Protein AF-A0A239EWS2-F1 (afdb_monomer_lite)

Radius of gyration: 24.04 Å; chains: 1; bounding box: 28×62×45 Å

Secondary structure (DSSP, 8-state):
--HHHHHHHHHHHHHHHHHHHHHHHHHH-S-HHHHHHHHHHHHHHHHHHHHHHHHHHS-TT------------SPPPGGGGTTTT----S-TT----

Foldseek 3Di:
DDPVVVLVVVLVVLVVVLVVLVVVCVVPPDDPVSVVSNVVSVVVNVVSVVVVVVVVPDDPPDDPPPPPDDDDPDDDDCVVCVCVVVPCPDDPPDDDD

Structure (mmCIF, N/CA/C/O backbone):
data_AF-A0A239EWS2-F1
#
_entry.id   AF-A0A239EWS2-F1
#
loop_
_atom_site.group_PDB
_atom_site.id
_atom_site.type_symbol
_atom_site.label_atom_id
_atom_site.label_alt_id
_atom_site.label_comp_id
_atom_site.label_asym_id
_atom_site.label_entity_id
_atom_site.label_seq_id
_atom_site.pdbx_PDB_ins_code
_atom_site.Cartn_x
_atom_site.Cartn_y
_atom_site.Cartn_z
_atom_site.occupancy
_atom_site.B_iso_or_equiv
_atom_site.auth_seq_id
_atom_site.auth_comp_id
_atom_site.auth_asym_id
_atom_site.auth_atom_id
_atom_site.pdbx_PDB_model_num
ATOM 1 N N . MET A 1 1 ? -6.422 19.114 13.402 1.00 73.00 1 MET A N 1
ATOM 2 C CA . MET A 1 1 ? -7.008 18.404 12.248 1.00 73.00 1 MET A CA 1
ATOM 3 C C . MET A 1 1 ? -7.770 17.216 12.787 1.00 73.00 1 MET A C 1
ATOM 5 O O . MET A 1 1 ? -7.355 16.686 13.811 1.00 73.00 1 MET A O 1
ATOM 9 N N . SER A 1 2 ? -8.896 16.861 12.174 1.00 90.38 2 SER A N 1
ATOM 10 C CA . SER A 1 2 ? -9.615 15.640 12.538 1.00 90.38 2 SER A CA 1
ATOM 11 C C . SER A 1 2 ? -8.955 14.414 11.904 1.00 90.38 2 SER A C 1
ATOM 13 O O . SER A 1 2 ? -8.326 14.531 10.855 1.00 90.38 2 SER A O 1
ATOM 15 N N . LEU A 1 3 ? -9.169 13.224 12.471 1.00 89.19 3 LEU A N 1
ATOM 16 C CA . LEU A 1 3 ? -8.745 11.953 11.867 1.00 89.19 3 LEU A CA 1
ATOM 17 C C . LEU A 1 3 ? -9.279 11.799 10.431 1.00 89.19 3 LEU A C 1
ATOM 19 O O . LEU A 1 3 ? -8.573 11.325 9.547 1.00 89.19 3 LEU A O 1
ATOM 23 N N . GLN A 1 4 ? -10.510 12.254 10.168 1.00 90.38 4 GLN A N 1
ATOM 24 C CA . GLN A 1 4 ? -11.066 12.261 8.813 1.00 90.38 4 GLN A CA 1
ATOM 25 C C . GLN A 1 4 ? -10.300 13.199 7.864 1.00 90.38 4 GLN A C 1
ATOM 27 O O . GLN A 1 4 ? -10.133 12.858 6.693 1.00 90.38 4 GLN A O 1
ATOM 32 N N . ASP A 1 5 ? -9.804 14.342 8.353 1.00 94.00 5 ASP A N 1
ATOM 33 C CA . ASP A 1 5 ? -8.998 15.269 7.546 1.00 94.00 5 ASP A CA 1
ATOM 34 C C . ASP A 1 5 ? -7.639 14.649 7.208 1.00 94.00 5 ASP A C 1
ATOM 36 O O . ASP A 1 5 ? -7.153 14.780 6.083 1.00 94.00 5 ASP A O 1
ATOM 40 N N . GLU A 1 6 ? -7.036 13.945 8.168 1.00 95.19 6 GLU A N 1
ATOM 41 C CA . GLU A 1 6 ? -5.778 13.222 7.972 1.00 95.19 6 GLU A CA 1
ATOM 42 C C . GLU A 1 6 ? -5.947 12.096 6.947 1.00 95.19 6 GLU A C 1
ATOM 44 O O . GLU A 1 6 ? -5.190 12.041 5.978 1.00 95.19 6 GLU A O 1
ATOM 49 N N . LEU A 1 7 ? -6.990 11.270 7.072 1.00 95.19 7 LEU A N 1
ATOM 50 C CA . LEU A 1 7 ? -7.305 10.208 6.106 1.00 95.19 7 LEU A CA 1
ATOM 51 C C . LEU A 1 7 ? -7.570 10.769 4.699 1.00 95.19 7 LEU A C 1
ATOM 53 O O . LEU A 1 7 ? -7.077 10.225 3.710 1.00 95.19 7 LEU A O 1
ATOM 57 N N . ALA A 1 8 ? -8.294 11.888 4.591 1.00 95.00 8 ALA A N 1
ATOM 58 C CA . ALA A 1 8 ? -8.524 12.559 3.313 1.00 95.00 8 ALA A CA 1
ATOM 59 C C . ALA A 1 8 ? -7.232 13.145 2.715 1.00 95.00 8 ALA A C 1
ATOM 61 O O . ALA A 1 8 ? -7.038 13.110 1.498 1.00 95.00 8 ALA A O 1
ATOM 62 N N . SER A 1 9 ? -6.337 13.670 3.554 1.00 97.69 9 SER A N 1
ATOM 63 C CA . SER A 1 9 ? -5.019 14.166 3.142 1.00 97.69 9 SER A CA 1
ATOM 64 C C . SER A 1 9 ? -4.135 13.038 2.604 1.00 97.69 9 SER A C 1
ATOM 66 O O . SER A 1 9 ? -3.528 13.191 1.542 1.00 97.69 9 SER A O 1
ATOM 68 N N . VAL A 1 10 ? -4.102 11.883 3.281 1.00 97.75 10 VAL A N 1
ATOM 69 C CA . VAL A 1 10 ? -3.357 10.700 2.818 1.00 97.75 10 VAL A CA 1
ATOM 70 C C . VAL A 1 10 ? -3.926 10.178 1.497 1.00 97.75 10 VAL A C 1
ATOM 72 O O . VAL A 1 10 ? -3.149 9.939 0.575 1.00 97.75 10 VAL A O 1
ATOM 75 N N . GLN A 1 11 ? -5.255 10.094 1.353 1.00 97.19 11 GLN A N 1
ATOM 76 C CA . GLN A 1 11 ? -5.889 9.668 0.097 1.00 97.19 11 GLN A CA 1
ATOM 77 C C . GLN A 1 11 ? -5.442 10.537 -1.083 1.00 97.19 11 GLN A C 1
ATOM 79 O O . GLN A 1 11 ? -4.990 10.017 -2.097 1.00 97.19 11 GLN A O 1
ATOM 84 N N . ARG A 1 12 ? -5.487 11.868 -0.934 1.00 98.12 12 ARG A N 1
ATOM 85 C CA . ARG A 1 12 ? -5.062 12.794 -1.999 1.00 98.12 12 ARG A CA 1
ATOM 86 C C . ARG A 1 12 ? -3.600 12.586 -2.395 1.00 98.12 12 ARG A C 1
ATOM 88 O O . ARG A 1 12 ? -3.280 12.628 -3.580 1.00 98.12 12 ARG A O 1
ATOM 95 N N . ARG A 1 13 ? -2.721 12.338 -1.419 1.00 98.38 13 ARG A N 1
ATOM 96 C CA . ARG A 1 13 ? -1.297 12.056 -1.665 1.00 98.38 13 ARG A CA 1
ATOM 97 C C . ARG A 1 13 ? -1.095 10.730 -2.398 1.00 98.38 13 ARG A C 1
ATOM 99 O O . ARG A 1 13 ? -0.240 10.664 -3.276 1.00 98.38 13 ARG A O 1
ATOM 106 N N . LEU A 1 14 ? -1.881 9.698 -2.087 1.00 98.25 14 LEU A N 1
ATOM 107 C CA . LEU A 1 14 ? -1.854 8.435 -2.832 1.00 98.25 14 LEU A CA 1
ATOM 108 C C . LEU A 1 14 ? -2.375 8.607 -4.263 1.00 98.25 14 LEU A C 1
ATOM 110 O O . LEU A 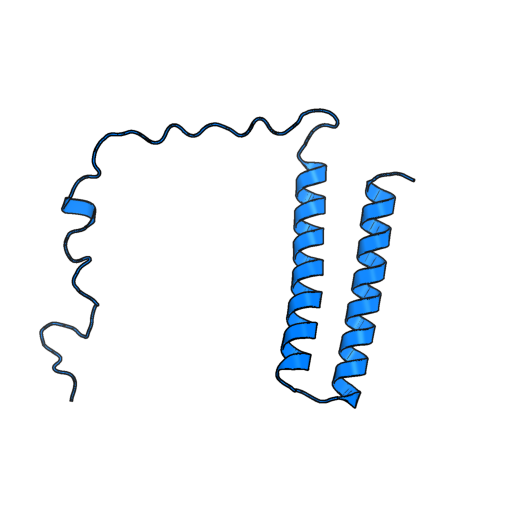1 14 ? -1.765 8.089 -5.195 1.00 98.25 14 LEU A O 1
ATOM 114 N N . ASP A 1 15 ? -3.420 9.410 -4.472 1.00 98.38 15 ASP A N 1
ATOM 115 C CA . ASP A 1 15 ? -3.928 9.716 -5.816 1.00 98.38 15 ASP A CA 1
ATOM 116 C C . ASP A 1 15 ? -2.891 10.492 -6.655 1.00 98.38 15 ASP A C 1
ATOM 118 O O . ASP A 1 15 ? -2.778 10.332 -7.874 1.00 98.38 15 ASP A O 1
ATOM 122 N N . GLU A 1 16 ? -2.125 11.383 -6.022 1.00 98.44 16 GLU A N 1
ATOM 123 C CA . GLU A 1 16 ? -0.978 12.059 -6.638 1.00 98.44 16 GLU A CA 1
ATOM 124 C C . GLU A 1 16 ? 0.159 11.081 -6.954 1.00 98.44 16 GLU A C 1
ATOM 126 O O . GLU A 1 16 ? 0.687 11.112 -8.070 1.00 98.44 16 GLU A O 1
ATOM 131 N N . LEU A 1 17 ? 0.488 10.176 -6.028 1.00 98.44 17 LEU A N 1
ATOM 132 C CA . LEU A 1 17 ? 1.487 9.129 -6.235 1.00 98.44 17 LEU A CA 1
ATOM 133 C C . LEU A 1 17 ? 1.102 8.212 -7.401 1.00 98.44 17 LEU A C 1
ATOM 135 O O . LEU A 1 17 ? 1.924 7.992 -8.284 1.00 98.44 17 LEU A O 1
ATOM 139 N N . GLY A 1 18 ? -0.147 7.748 -7.480 1.00 98.19 18 GLY A N 1
ATOM 140 C CA . GLY A 1 18 ? -0.629 6.913 -8.585 1.00 98.19 18 GLY A CA 1
ATOM 141 C C . GLY A 1 18 ? -0.499 7.599 -9.948 1.00 98.19 18 GLY A C 1
ATOM 142 O O . GLY A 1 18 ? -0.063 6.986 -10.929 1.00 98.19 18 GLY A O 1
ATOM 143 N N . ARG A 1 19 ? -0.782 8.907 -10.011 1.00 98.31 19 ARG A N 1
ATOM 144 C CA . ARG A 1 19 ? -0.554 9.720 -11.218 1.00 98.31 19 ARG A CA 1
ATOM 145 C C . ARG A 1 19 ? 0.933 9.849 -11.552 1.00 98.31 19 ARG A C 1
ATOM 147 O O . ARG A 1 19 ? 1.291 9.784 -12.728 1.00 98.31 19 ARG A O 1
ATOM 154 N N . ALA A 1 20 ? 1.798 10.026 -10.555 1.00 98.19 20 ALA A N 1
ATOM 155 C CA . ALA A 1 20 ? 3.246 10.090 -10.752 1.00 98.19 20 ALA A CA 1
ATOM 156 C C . ALA A 1 20 ? 3.823 8.747 -11.232 1.00 98.19 20 ALA A C 1
ATOM 158 O O . ALA A 1 20 ? 4.601 8.730 -12.181 1.00 98.19 20 ALA A O 1
ATOM 159 N N . VAL A 1 21 ? 3.379 7.631 -10.651 1.00 98.06 21 VAL A N 1
ATOM 160 C CA . VAL A 1 21 ? 3.743 6.260 -11.044 1.00 98.06 21 VAL A CA 1
ATOM 161 C C . VAL A 1 21 ? 3.315 5.968 -12.481 1.00 98.06 21 VAL A C 1
ATOM 163 O O . VAL A 1 21 ? 4.113 5.459 -13.261 1.00 98.06 21 VAL A O 1
ATOM 166 N N . SER A 1 22 ? 2.107 6.378 -12.875 1.00 96.69 22 SER A N 1
ATOM 167 C CA . SER A 1 22 ? 1.628 6.219 -14.258 1.00 96.69 22 SER A CA 1
ATOM 168 C C . SER A 1 22 ? 2.478 7.009 -15.260 1.00 96.69 22 SER A C 1
ATOM 170 O O . SER A 1 22 ? 2.771 6.531 -16.353 1.00 96.69 22 SER A O 1
ATOM 172 N N . LYS A 1 23 ? 2.912 8.223 -14.893 1.00 97.38 23 LYS A N 1
ATOM 173 C CA . LYS A 1 23 ? 3.852 9.003 -15.712 1.00 97.38 23 LYS A CA 1
ATOM 174 C C . LYS A 1 23 ? 5.226 8.345 -15.755 1.00 97.38 23 LYS A C 1
ATOM 176 O O . LYS A 1 23 ? 5.842 8.324 -16.812 1.00 97.38 23 LYS A O 1
ATOM 181 N N . LEU A 1 24 ? 5.712 7.812 -14.638 1.00 96.81 24 LEU A N 1
ATOM 182 C CA . LEU A 1 24 ? 7.000 7.126 -14.574 1.00 96.81 24 LEU A CA 1
ATOM 183 C C . LEU A 1 24 ? 7.016 5.885 -15.475 1.00 96.81 24 LEU A C 1
ATOM 185 O O . LEU A 1 24 ? 7.977 5.692 -16.215 1.00 96.81 24 LEU A O 1
ATOM 189 N N . GLU A 1 25 ? 5.928 5.115 -15.495 1.00 97.00 25 GLU A N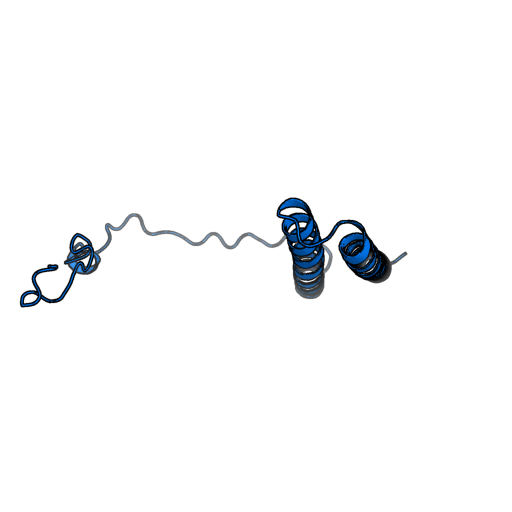 1
ATOM 190 C CA . GLU A 1 25 ? 5.757 3.961 -16.384 1.00 97.00 25 GLU A CA 1
ATOM 191 C C . GLU A 1 25 ? 5.899 4.345 -17.866 1.00 97.00 25 GLU A C 1
ATOM 193 O O . GLU A 1 25 ? 6.537 3.621 -18.625 1.00 97.00 25 GLU A O 1
ATOM 198 N N . GLN A 1 26 ? 5.419 5.526 -18.276 1.00 96.44 26 GLN A N 1
ATOM 199 C CA . GLN A 1 26 ? 5.601 6.019 -19.651 1.00 96.44 26 GLN A CA 1
ATOM 200 C C . GLN A 1 26 ? 7.074 6.280 -20.013 1.00 96.44 26 GLN A C 1
ATOM 202 O O . GLN A 1 26 ? 7.418 6.247 -21.191 1.00 96.44 26 GLN A O 1
ATOM 207 N N . HIS A 1 27 ? 7.938 6.543 -19.027 1.00 95.50 27 HIS A N 1
ATOM 208 C CA . HIS A 1 27 ? 9.363 6.819 -19.246 1.00 95.50 27 HIS A CA 1
ATOM 209 C C . HIS A 1 27 ? 10.233 5.566 -19.099 1.00 95.50 27 HIS A C 1
ATOM 211 O O . HIS A 1 27 ? 11.222 5.420 -19.812 1.00 95.50 27 HIS A O 1
ATOM 217 N N . VAL A 1 28 ? 9.888 4.683 -18.158 1.00 93.88 28 VAL A N 1
ATOM 218 C CA . VAL A 1 28 ? 10.682 3.495 -17.797 1.00 93.88 28 VAL A CA 1
ATOM 219 C C . VAL A 1 28 ? 10.223 2.242 -18.556 1.00 93.88 28 VAL A C 1
ATOM 221 O O . VAL A 1 28 ? 11.010 1.316 -18.748 1.00 93.88 28 VAL A O 1
ATOM 224 N N . GLY A 1 29 ? 8.978 2.221 -19.035 1.00 93.19 29 GLY A N 1
ATOM 225 C CA . GLY A 1 29 ? 8.368 1.075 -19.705 1.00 93.19 29 GLY A CA 1
ATOM 226 C C . GLY A 1 29 ? 7.854 -0.001 -18.741 1.00 93.19 29 GLY A C 1
ATOM 227 O O . GLY A 1 29 ? 7.985 0.097 -17.520 1.00 93.19 29 GLY A O 1
ATOM 228 N N . ASP A 1 30 ? 7.258 -1.055 -19.304 1.00 93.44 30 ASP A N 1
ATOM 229 C CA . ASP A 1 30 ? 6.602 -2.141 -18.557 1.00 93.44 30 ASP A CA 1
ATOM 230 C C . ASP A 1 30 ? 7.600 -3.210 -18.068 1.00 93.44 30 ASP A C 1
ATOM 232 O O . ASP A 1 30 ? 7.636 -4.361 -18.522 1.00 93.44 30 ASP A O 1
ATOM 236 N N . SER A 1 31 ? 8.460 -2.811 -17.131 1.00 96.44 31 SER A N 1
ATOM 237 C CA . SER A 1 31 ? 9.384 -3.711 -16.440 1.00 96.44 31 SER A CA 1
ATOM 238 C C . SER A 1 31 ? 8.719 -4.406 -15.247 1.00 96.44 31 SER A C 1
ATOM 240 O O . SER A 1 31 ? 7.688 -3.974 -14.730 1.00 96.44 31 SER A O 1
ATOM 242 N N . LEU A 1 32 ? 9.327 -5.492 -14.761 1.00 97.50 32 LEU A N 1
ATOM 243 C CA . LEU A 1 32 ? 8.846 -6.184 -13.562 1.00 97.50 32 LEU A CA 1
ATOM 244 C C . LEU A 1 32 ? 8.828 -5.261 -12.331 1.00 97.50 32 LEU A C 1
ATOM 246 O O . LEU A 1 32 ? 7.867 -5.291 -11.563 1.00 97.50 32 LEU A O 1
ATOM 250 N N . ASP A 1 33 ? 9.842 -4.410 -12.179 1.00 97.56 33 ASP A N 1
ATOM 251 C CA . ASP A 1 33 ? 9.904 -3.437 -11.087 1.00 97.56 33 ASP A CA 1
ATOM 252 C C . ASP A 1 33 ? 8.814 -2.368 -11.225 1.00 97.56 33 ASP A C 1
ATOM 254 O O . ASP A 1 33 ? 8.175 -2.011 -10.237 1.00 97.56 33 ASP A O 1
ATOM 258 N N . MET A 1 34 ? 8.510 -1.927 -12.452 1.00 97.62 34 MET A N 1
ATOM 259 C CA . MET A 1 34 ? 7.421 -0.979 -12.695 1.00 97.62 34 MET A CA 1
ATOM 260 C C . MET A 1 34 ? 6.052 -1.592 -12.358 1.00 97.62 34 MET A C 1
ATOM 262 O O . MET A 1 34 ? 5.224 -0.960 -11.697 1.00 97.62 34 MET A O 1
ATOM 266 N N . ARG A 1 35 ? 5.826 -2.862 -12.725 1.00 97.25 35 ARG A N 1
ATOM 267 C CA . ARG A 1 35 ? 4.605 -3.594 -12.348 1.00 97.25 35 ARG A CA 1
ATOM 268 C C . ARG A 1 35 ? 4.452 -3.729 -10.836 1.00 97.25 35 ARG A C 1
ATOM 270 O O . ARG A 1 35 ? 3.338 -3.562 -10.344 1.00 97.25 35 ARG A O 1
ATOM 277 N N . ARG A 1 36 ? 5.546 -3.998 -10.112 1.00 97.69 36 ARG A N 1
ATOM 278 C CA . ARG A 1 36 ? 5.556 -4.053 -8.640 1.00 97.69 36 ARG A CA 1
ATOM 279 C C . ARG A 1 36 ? 5.172 -2.712 -8.033 1.00 97.69 36 ARG A C 1
ATOM 281 O O . ARG A 1 36 ? 4.190 -2.651 -7.311 1.00 97.69 36 ARG A O 1
ATOM 288 N N . VAL A 1 37 ? 5.840 -1.627 -8.425 1.00 98.06 37 VAL A N 1
ATOM 289 C CA . VAL A 1 37 ? 5.535 -0.278 -7.912 1.00 98.06 37 VAL A CA 1
ATOM 290 C C . VAL A 1 37 ? 4.071 0.105 -8.160 1.00 98.06 37 VAL A C 1
ATOM 292 O O . VAL A 1 37 ? 3.415 0.669 -7.280 1.00 98.06 37 VAL A O 1
ATOM 295 N N . ARG A 1 38 ? 3.521 -0.226 -9.336 1.00 97.69 38 ARG A N 1
ATOM 296 C CA . ARG A 1 38 ? 2.099 -0.005 -9.635 1.00 97.69 38 ARG A CA 1
ATOM 297 C C . ARG A 1 38 ? 1.186 -0.843 -8.737 1.00 97.69 38 ARG A C 1
ATOM 299 O O . ARG A 1 38 ? 0.206 -0.313 -8.216 1.00 97.69 38 ARG A O 1
ATOM 306 N N . ALA A 1 39 ? 1.497 -2.127 -8.563 1.00 98.06 39 ALA A N 1
ATOM 307 C CA . ALA A 1 39 ? 0.735 -3.022 -7.700 1.00 98.06 39 ALA A CA 1
ATOM 308 C C . ALA A 1 39 ? 0.757 -2.551 -6.240 1.00 98.06 39 ALA A C 1
ATOM 310 O O . ALA A 1 39 ? -0.303 -2.488 -5.624 1.00 98.06 39 ALA A O 1
ATOM 311 N N . ASP A 1 40 ? 1.916 -2.147 -5.725 1.00 98.25 40 ASP A N 1
ATOM 312 C CA . ASP A 1 40 ? 2.086 -1.662 -4.354 1.00 98.25 40 ASP A CA 1
ATOM 313 C C . ASP A 1 40 ? 1.324 -0.350 -4.129 1.00 98.25 40 ASP A C 1
ATOM 315 O O . ASP A 1 40 ? 0.623 -0.191 -3.134 1.00 98.25 40 ASP A O 1
ATOM 319 N N . THR A 1 41 ? 1.375 0.576 -5.093 1.00 98.44 41 THR A N 1
ATOM 320 C CA . THR A 1 41 ? 0.618 1.840 -5.022 1.00 98.44 41 THR A CA 1
ATOM 321 C C . THR A 1 41 ? -0.893 1.592 -4.994 1.00 98.44 41 THR A C 1
ATOM 323 O O . THR A 1 41 ? -1.630 2.274 -4.274 1.00 98.44 41 THR A O 1
ATOM 326 N N . LYS A 1 42 ? -1.365 0.598 -5.759 1.00 98.06 42 LYS A N 1
ATOM 327 C CA . LYS A 1 42 ? -2.766 0.174 -5.719 1.00 98.06 42 LYS A CA 1
ATOM 328 C C . LYS A 1 42 ? -3.111 -0.456 -4.367 1.00 98.06 42 LYS A C 1
ATOM 330 O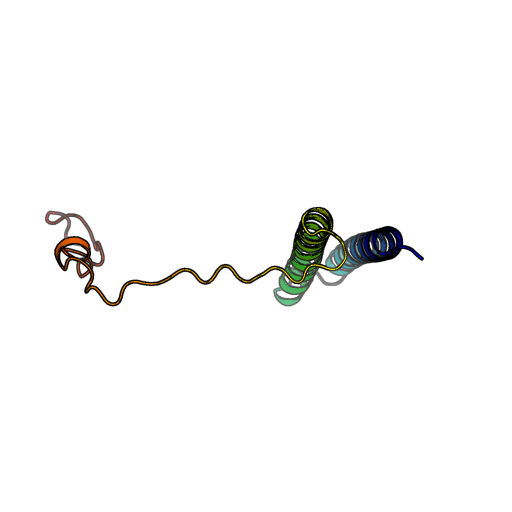 O . LYS A 1 42 ? -4.101 -0.046 -3.772 1.00 98.06 42 LYS A O 1
ATOM 335 N N . HIS A 1 43 ? -2.291 -1.386 -3.875 1.00 98.31 43 HIS A N 1
ATOM 336 C CA . HIS A 1 43 ? -2.510 -2.040 -2.580 1.00 98.31 43 HIS A CA 1
ATOM 337 C C . HIS A 1 43 ? -2.589 -1.021 -1.445 1.00 98.31 43 HIS A C 1
ATOM 339 O O . HIS A 1 43 ? -3.538 -1.058 -0.678 1.00 98.31 43 HIS A O 1
ATOM 345 N N . LEU A 1 44 ? -1.690 -0.033 -1.402 1.00 98.38 44 LEU A N 1
ATOM 346 C CA . LEU A 1 44 ? -1.748 1.033 -0.396 1.00 98.38 44 LEU A CA 1
ATOM 347 C C . LEU A 1 44 ? -3.056 1.837 -0.443 1.00 98.38 44 LEU A C 1
ATOM 349 O O . LEU A 1 44 ? -3.543 2.289 0.592 1.00 98.38 44 LEU A O 1
ATOM 353 N N . SER A 1 45 ? -3.621 2.032 -1.636 1.00 97.81 45 SER A N 1
ATOM 354 C CA . SER A 1 45 ? -4.899 2.733 -1.801 1.00 97.81 45 SER A CA 1
ATOM 355 C C . SER A 1 45 ? -6.077 1.878 -1.319 1.00 97.81 45 SER A C 1
ATOM 357 O O . SER A 1 45 ? -6.975 2.399 -0.657 1.00 97.81 45 SER A O 1
ATOM 359 N N . ASP A 1 46 ? -6.053 0.574 -1.607 1.00 98.06 46 ASP A N 1
ATOM 360 C CA . ASP A 1 46 ? -7.047 -0.390 -1.124 1.00 98.06 46 ASP A CA 1
ATOM 361 C C . ASP A 1 46 ? -6.974 -0.527 0.414 1.00 98.06 46 ASP A C 1
ATOM 363 O O . ASP A 1 46 ? -7.994 -0.435 1.097 1.00 98.06 46 ASP A O 1
ATOM 367 N N . ASP A 1 47 ? -5.767 -0.644 0.975 1.00 97.62 47 ASP A N 1
ATOM 368 C CA . ASP A 1 47 ? -5.517 -0.728 2.419 1.00 97.62 47 ASP A CA 1
ATOM 369 C C . ASP A 1 47 ? -5.995 0.530 3.155 1.00 97.62 47 ASP A C 1
ATOM 371 O O . ASP A 1 47 ? -6.573 0.444 4.241 1.00 97.62 47 ASP A O 1
ATOM 375 N N . LEU A 1 48 ? -5.805 1.716 2.564 1.00 96.75 48 LEU A N 1
ATOM 376 C CA . LEU A 1 48 ? -6.323 2.956 3.138 1.00 96.75 48 LEU A CA 1
ATOM 377 C C . LEU A 1 48 ? -7.858 2.982 3.144 1.00 96.75 48 LEU A C 1
ATOM 379 O O . LEU A 1 48 ? -8.451 3.479 4.104 1.00 96.75 48 LEU A O 1
ATOM 383 N N . ALA A 1 49 ? -8.510 2.453 2.105 1.00 95.12 49 ALA A N 1
ATOM 384 C CA . ALA A 1 49 ? -9.966 2.329 2.076 1.00 95.12 49 ALA A CA 1
ATOM 385 C C . ALA A 1 49 ? -10.463 1.395 3.194 1.00 95.12 49 ALA A C 1
ATOM 387 O O . ALA A 1 49 ? -11.340 1.784 3.965 1.00 95.12 49 ALA A O 1
ATOM 388 N N . LEU A 1 50 ? -9.822 0.234 3.367 1.00 94.62 50 LEU A N 1
ATOM 389 C CA . LEU A 1 50 ? -10.113 -0.691 4.470 1.00 94.62 50 LEU A CA 1
ATOM 390 C C . LEU A 1 50 ? -9.907 -0.032 5.842 1.00 94.62 50 LEU A C 1
ATOM 392 O O . LEU A 1 50 ? -10.743 -0.167 6.739 1.00 94.62 50 LEU A O 1
ATOM 396 N N . LEU A 1 51 ? -8.821 0.730 6.009 1.00 93.12 51 LEU A N 1
ATOM 397 C CA . LEU A 1 51 ? -8.553 1.459 7.246 1.00 93.12 51 LEU A CA 1
ATOM 398 C C . LEU A 1 51 ? -9.662 2.476 7.543 1.00 93.12 51 LEU A C 1
ATOM 400 O O . LEU A 1 51 ? -10.136 2.550 8.677 1.00 93.12 51 LEU A O 1
ATOM 404 N N . ARG A 1 52 ? -10.119 3.232 6.540 1.00 92.00 52 ARG A N 1
ATOM 405 C CA . ARG A 1 52 ? -11.221 4.196 6.699 1.00 92.00 52 ARG A CA 1
ATOM 406 C C . ARG A 1 52 ? -12.515 3.525 7.156 1.00 92.00 52 ARG A C 1
ATOM 408 O O . ARG A 1 52 ? -13.168 4.047 8.062 1.00 92.00 52 ARG A O 1
ATOM 415 N N . ASP A 1 53 ? -12.846 2.373 6.586 1.00 90.06 53 ASP A N 1
ATOM 416 C CA . ASP A 1 53 ? -14.039 1.609 6.961 1.00 90.06 53 ASP A CA 1
ATOM 417 C C . ASP A 1 53 ? -13.928 1.052 8.392 1.00 90.06 53 ASP A C 1
ATOM 419 O O . ASP A 1 53 ? -14.889 1.088 9.168 1.00 90.06 53 ASP A O 1
ATOM 423 N N . SER A 1 54 ? -12.728 0.624 8.802 1.00 87.50 54 SER A N 1
ATOM 424 C CA . SER A 1 54 ? -12.469 0.147 10.171 1.00 87.50 54 SER A CA 1
ATOM 425 C C . SER A 1 54 ? -12.575 1.257 11.232 1.00 87.50 54 SER A C 1
ATOM 427 O O . SER A 1 54 ? -13.051 1.038 12.349 1.00 87.50 54 SER A O 1
ATOM 429 N N . VAL A 1 55 ? -12.182 2.485 10.876 1.00 84.06 55 VAL A N 1
ATOM 430 C CA . VAL A 1 55 ? -12.285 3.660 11.754 1.00 84.06 55 VAL A CA 1
ATOM 431 C C . VAL A 1 55 ? -13.744 4.088 11.924 1.00 84.06 55 VAL A C 1
ATOM 433 O O . VAL A 1 55 ? -14.133 4.503 13.012 1.00 84.06 55 VAL A O 1
ATOM 436 N N . GLY A 1 56 ? -14.568 3.970 10.878 1.00 70.44 56 GLY A N 1
ATOM 437 C CA . GLY A 1 56 ? -15.995 4.308 10.937 1.00 70.44 56 GLY A CA 1
ATOM 438 C C . GLY A 1 56 ? -16.851 3.324 11.742 1.00 70.44 56 GLY A C 1
ATOM 439 O O . GLY A 1 56 ? -17.948 3.679 12.167 1.00 70.44 56 GLY A O 1
ATOM 440 N N . THR A 1 57 ? -16.360 2.104 11.970 1.00 65.12 57 THR A N 1
ATOM 441 C CA . THR A 1 57 ? -17.094 1.024 12.651 1.00 65.12 57 THR A CA 1
ATOM 442 C C . THR A 1 57 ? -16.780 0.907 14.143 1.00 65.12 57 THR A C 1
ATOM 444 O O . THR A 1 57 ? -17.548 0.285 14.876 1.00 65.12 57 THR A O 1
ATOM 447 N N . THR A 1 58 ? -15.702 1.533 14.625 1.00 59.09 58 THR A N 1
ATOM 448 C CA . THR A 1 58 ? -15.296 1.454 16.034 1.00 59.09 58 THR A CA 1
ATOM 449 C C . THR A 1 58 ? -15.635 2.759 16.765 1.00 59.09 58 THR A C 1
ATOM 451 O O . THR A 1 58 ? -15.079 3.804 16.422 1.00 59.09 58 THR A O 1
ATOM 454 N N . PRO A 1 59 ? -16.509 2.752 17.792 1.00 59.41 59 PRO A N 1
ATOM 455 C CA . PRO A 1 59 ? -16.747 3.932 18.616 1.00 59.41 59 PRO A CA 1
ATOM 456 C C . PRO A 1 59 ? -15.433 4.439 19.223 1.00 59.41 59 PRO A C 1
ATOM 458 O O . PRO A 1 59 ? -14.651 3.657 19.773 1.00 59.41 59 PRO A O 1
ATOM 461 N N . ALA A 1 60 ? -15.190 5.749 19.139 1.00 58.94 60 ALA A N 1
ATOM 462 C CA . ALA A 1 60 ? -13.972 6.368 19.652 1.00 58.94 60 ALA A CA 1
ATOM 463 C C . ALA A 1 60 ? -13.733 5.974 21.125 1.00 58.94 60 ALA A C 1
ATOM 465 O O . ALA A 1 60 ? -14.534 6.294 22.001 1.00 58.94 60 ALA A O 1
ATOM 466 N N . GLY A 1 61 ? -12.630 5.265 21.389 1.00 58.88 61 GLY A N 1
ATOM 467 C CA . GLY A 1 61 ? -12.211 4.856 22.736 1.00 58.88 61 GLY A CA 1
ATOM 468 C C . GLY A 1 61 ? -12.424 3.380 23.092 1.00 58.88 61 GLY A C 1
ATOM 469 O O . GLY A 1 61 ? -11.882 2.933 24.103 1.00 58.88 61 GLY A O 1
ATOM 470 N N . GLN A 1 62 ? -13.124 2.587 22.275 1.00 54.75 62 GLN A N 1
ATOM 471 C CA . GLN A 1 62 ? -13.132 1.130 22.434 1.00 54.75 62 GLN A CA 1
ATOM 472 C C . GLN A 1 62 ? -12.012 0.511 21.600 1.00 54.75 62 GLN A C 1
ATOM 474 O O . GLN A 1 62 ? -12.076 0.490 20.377 1.00 54.75 62 GLN A O 1
ATOM 479 N N . LYS A 1 63 ? -10.982 -0.046 22.255 1.00 59.88 63 LYS A N 1
ATOM 480 C CA . LYS A 1 63 ? -10.167 -1.069 21.587 1.00 59.88 63 LYS A CA 1
ATOM 481 C C . LYS A 1 63 ? -11.127 -2.188 21.167 1.00 59.88 63 LYS A C 1
ATOM 483 O O . LYS A 1 63 ? -11.900 -2.612 22.034 1.00 59.88 63 LYS A O 1
ATOM 488 N N . PRO A 1 64 ? -11.098 -2.667 19.910 1.00 58.88 64 PRO A N 1
ATOM 489 C CA . PRO A 1 64 ? -11.873 -3.840 19.544 1.00 58.88 64 PRO A CA 1
ATOM 490 C C . PRO A 1 64 ? -11.492 -4.944 20.529 1.00 58.88 64 PRO A C 1
ATOM 492 O O . PRO A 1 64 ? -10.320 -5.319 20.633 1.00 58.88 64 PRO A O 1
ATOM 495 N N . ARG A 1 65 ? -12.459 -5.399 21.334 1.00 63.91 65 ARG A N 1
ATOM 496 C CA . ARG A 1 65 ? -12.281 -6.641 22.081 1.00 63.91 65 ARG A CA 1
ATOM 497 C C . ARG A 1 65 ? -12.118 -7.688 20.999 1.00 63.91 65 ARG A C 1
ATOM 499 O O . ARG A 1 65 ? -13.072 -7.947 20.278 1.00 63.91 65 ARG A O 1
ATOM 506 N N . GLN A 1 66 ? -10.900 -8.196 20.835 1.00 68.38 66 GLN A N 1
ATOM 507 C CA . GLN A 1 66 ? -10.665 -9.354 19.989 1.00 68.38 66 GLN A CA 1
ATOM 508 C C . GLN A 1 66 ? -11.606 -10.433 20.510 1.00 68.38 66 GLN A C 1
ATOM 510 O O . GLN A 1 66 ? -11.463 -10.881 21.650 1.00 68.38 66 GLN A O 1
ATOM 515 N N . GLU A 1 67 ? -12.647 -10.732 19.737 1.00 74.88 67 GLU A N 1
ATOM 516 C CA . GLU A 1 67 ? -13.595 -11.768 20.096 1.00 74.88 67 GLU A CA 1
ATOM 517 C C . GLU A 1 67 ? -12.806 -13.071 20.092 1.00 74.88 67 GLU A C 1
ATOM 519 O O . GLU A 1 67 ? -12.309 -13.521 19.061 1.00 74.88 67 GLU A O 1
ATOM 524 N N . MET A 1 68 ? -12.571 -13.604 21.288 1.00 80.56 68 MET A N 1
ATOM 525 C CA . MET A 1 68 ? -11.819 -14.832 21.444 1.00 80.56 68 MET A CA 1
ATOM 526 C C . MET A 1 68 ? -12.716 -15.967 20.966 1.00 80.56 68 MET A C 1
ATOM 528 O O . MET A 1 68 ? -13.588 -16.432 21.696 1.00 80.56 68 MET A O 1
ATOM 532 N N . VAL A 1 69 ? -12.520 -16.382 19.718 1.00 82.50 69 VAL A N 1
ATOM 533 C CA . VAL A 1 69 ? -13.197 -17.550 19.166 1.00 82.50 69 VAL A CA 1
ATOM 534 C C . VAL A 1 69 ? -12.596 -18.781 19.835 1.00 82.50 69 VAL A C 1
ATOM 536 O O . VAL A 1 69 ? -11.417 -19.086 19.654 1.00 82.50 69 VAL A O 1
ATOM 539 N N . THR A 1 70 ? -13.388 -19.476 20.650 1.00 87.62 70 THR A N 1
ATOM 540 C CA . THR A 1 70 ? -12.980 -20.757 21.229 1.00 87.62 70 THR A CA 1
ATOM 541 C C . THR A 1 70 ? -12.880 -21.787 20.110 1.00 87.62 70 TH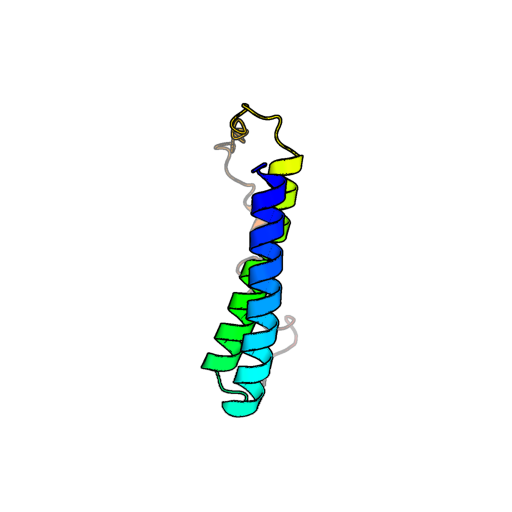R A C 1
ATOM 543 O O . THR A 1 70 ? -13.898 -22.188 19.552 1.00 87.62 70 THR A O 1
ATOM 546 N N . ILE A 1 71 ? -11.659 -22.211 19.782 1.00 85.62 71 ILE A N 1
ATOM 547 C CA . ILE A 1 71 ? -11.428 -23.364 18.910 1.00 85.62 71 ILE A CA 1
ATOM 548 C C . ILE A 1 71 ? -11.564 -24.615 19.785 1.00 85.62 71 ILE A C 1
ATOM 550 O O . ILE A 1 71 ? -10.816 -24.738 20.755 1.00 85.62 71 ILE A O 1
ATOM 554 N N . PRO A 1 72 ? -12.522 -25.519 19.513 1.00 88.75 72 PRO A N 1
ATOM 555 C CA . PRO A 1 72 ? -12.651 -26.747 20.284 1.00 88.75 72 PRO A CA 1
ATOM 556 C C . PRO A 1 72 ? -11.420 -27.642 20.107 1.00 88.75 72 PRO A C 1
ATOM 558 O O . PRO A 1 72 ? -11.011 -27.900 18.980 1.00 88.75 72 PRO A O 1
ATOM 561 N N . ASP A 1 73 ? -10.917 -28.223 21.198 1.00 88.56 73 ASP A N 1
ATOM 562 C CA . ASP A 1 73 ? -9.878 -29.272 21.161 1.00 88.56 73 ASP A CA 1
ATOM 563 C C . ASP A 1 73 ? -10.414 -30.627 20.653 1.00 88.56 73 ASP A C 1
ATOM 565 O O . ASP A 1 73 ? -9.728 -31.649 20.697 1.00 88.56 73 ASP A O 1
ATOM 569 N N . THR A 1 74 ? -11.676 -30.670 20.213 1.00 92.25 74 THR A N 1
ATOM 570 C CA . THR A 1 74 ? -12.285 -31.889 19.679 1.00 92.25 74 THR A CA 1
ATOM 571 C C . THR A 1 74 ? -11.627 -32.213 18.341 1.00 92.25 74 THR A C 1
ATOM 573 O O . THR A 1 74 ? -11.640 -31.354 17.456 1.00 92.25 74 THR A O 1
ATOM 576 N N . PRO A 1 75 ? -11.072 -33.427 18.161 1.00 90.31 75 PRO A N 1
ATOM 577 C CA . PRO A 1 75 ? -10.540 -33.838 16.872 1.00 90.31 75 PRO A CA 1
ATOM 578 C C . PRO A 1 75 ? -11.595 -33.654 15.782 1.00 90.31 75 PRO A C 1
ATOM 580 O O . PRO A 1 75 ? -12.759 -34.013 15.973 1.00 90.31 75 PRO A O 1
ATOM 583 N N . TYR A 1 76 ? -11.186 -33.102 14.642 1.00 85.50 76 TYR A N 1
ATOM 584 C CA . TYR A 1 76 ? -12.043 -33.071 13.463 1.00 85.50 76 TYR A CA 1
ATOM 585 C C . TYR A 1 76 ? -12.443 -34.494 13.075 1.00 85.50 76 TYR A C 1
ATOM 587 O O . TYR A 1 76 ? -11.654 -35.428 13.231 1.00 85.50 76 TYR A O 1
ATOM 595 N N . ASP A 1 77 ? -13.658 -34.651 12.550 1.00 91.25 77 ASP A N 1
ATOM 596 C CA . ASP A 1 77 ? -14.090 -35.919 11.974 1.00 91.25 77 ASP A CA 1
ATOM 597 C C . ASP A 1 77 ? -13.118 -36.314 10.842 1.00 91.25 77 ASP A C 1
ATOM 599 O O . ASP A 1 77 ? -12.983 -35.559 9.873 1.00 91.25 77 ASP A O 1
ATOM 603 N N . PRO A 1 78 ? -12.429 -37.469 10.935 1.00 88.25 78 PRO A N 1
ATOM 604 C CA . PRO A 1 78 ? -11.510 -37.928 9.898 1.00 88.25 78 PRO A CA 1
ATOM 605 C C . PRO A 1 78 ? -12.164 -38.067 8.519 1.00 88.25 78 PRO A C 1
ATOM 607 O O . PRO A 1 78 ? -11.469 -37.965 7.510 1.00 88.25 78 PRO A O 1
ATOM 610 N N . SER A 1 79 ? -13.488 -38.258 8.454 1.00 88.69 79 SER A N 1
ATOM 611 C CA . SER A 1 79 ? -14.226 -38.335 7.189 1.00 88.69 79 SER A CA 1
ATOM 612 C C . SER A 1 79 ? -14.151 -37.040 6.367 1.00 88.69 79 SER A C 1
ATOM 614 O O . SER A 1 79 ? -14.211 -37.105 5.140 1.00 88.69 79 SER A O 1
ATOM 616 N N . LEU A 1 80 ? -13.922 -35.885 7.012 1.00 86.62 80 LEU A N 1
ATOM 617 C CA . LEU A 1 80 ? -13.726 -34.587 6.347 1.00 86.62 80 LEU A CA 1
ATOM 618 C C . LEU A 1 80 ? -12.469 -34.546 5.467 1.00 86.62 80 LEU A C 1
ATOM 620 O O . LEU A 1 80 ? -12.370 -33.691 4.592 1.00 86.62 80 LEU A O 1
ATOM 624 N N . TRP A 1 81 ? -11.522 -35.456 5.700 1.00 86.50 81 TRP A N 1
ATOM 625 C CA . TRP A 1 81 ? -10.247 -35.541 4.986 1.00 86.50 81 TRP A CA 1
ATOM 626 C C . TRP A 1 81 ? -10.173 -36.743 4.038 1.00 86.50 81 TRP A C 1
ATOM 628 O O . TRP A 1 81 ? -9.128 -36.982 3.441 1.00 86.50 81 TRP A O 1
ATOM 638 N N . SER A 1 82 ? -11.264 -37.501 3.879 1.00 88.44 82 SER A N 1
ATOM 639 C CA . SER A 1 82 ? -11.310 -38.634 2.951 1.00 88.44 82 SER A CA 1
ATOM 640 C C . SER A 1 82 ? -11.117 -38.156 1.510 1.00 88.44 82 SER A C 1
ATOM 642 O O . SER A 1 82 ? -11.901 -37.341 1.026 1.00 88.44 82 SER A O 1
ATOM 644 N N . GLY A 1 83 ? -10.118 -38.690 0.802 1.00 80.25 83 GLY A N 1
ATOM 645 C CA . GLY A 1 83 ? -9.813 -38.280 -0.569 1.00 80.25 83 GLY A CA 1
ATOM 646 C C . GLY A 1 83 ? -9.041 -36.963 -0.668 1.00 80.25 83 GLY A C 1
ATOM 647 O O . GLY A 1 83 ? -8.826 -36.487 -1.776 1.00 80.25 83 GLY A O 1
ATOM 648 N N . ALA A 1 84 ? -8.596 -36.376 0.452 1.00 83.25 84 ALA A N 1
ATOM 649 C CA . ALA A 1 84 ? -7.702 -35.215 0.424 1.00 83.25 84 ALA A CA 1
ATOM 650 C C . ALA A 1 84 ? -6.309 -35.577 -0.126 1.00 83.25 84 ALA A C 1
ATOM 652 O O . ALA A 1 84 ? -5.601 -34.711 -0.635 1.00 83.25 84 ALA A O 1
ATOM 653 N N . GLU A 1 85 ? -5.924 -36.853 -0.036 1.00 76.00 85 GLU A N 1
ATOM 654 C CA . GLU A 1 85 ? -4.737 -37.417 -0.682 1.00 76.00 85 GLU A CA 1
ATOM 655 C C . GLU A 1 85 ? -4.864 -37.578 -2.204 1.00 76.00 85 GLU A C 1
ATOM 657 O O . GLU A 1 85 ? -3.849 -37.773 -2.875 1.00 76.00 85 GLU A O 1
ATOM 662 N N . ASP A 1 86 ? -6.079 -37.507 -2.758 1.00 79.38 86 ASP A N 1
ATOM 663 C CA . ASP A 1 86 ? -6.265 -37.505 -4.204 1.00 79.38 86 ASP A CA 1
ATOM 664 C C . ASP A 1 86 ? -5.964 -36.102 -4.733 1.00 79.38 86 ASP A C 1
ATOM 666 O O . ASP A 1 86 ? -6.806 -35.205 -4.751 1.00 79.38 86 ASP A O 1
ATOM 670 N N . GLU A 1 87 ? -4.723 -35.924 -5.182 1.00 71.06 87 GLU A N 1
ATOM 671 C CA . GLU A 1 87 ? -4.230 -34.707 -5.830 1.00 71.06 87 GLU A CA 1
ATOM 672 C C . GLU A 1 87 ? -4.998 -34.374 -7.132 1.00 71.06 87 GLU A C 1
ATOM 674 O O . GLU A 1 87 ? -4.746 -33.351 -7.770 1.00 71.06 87 GLU A O 1
ATOM 679 N N . GLY A 1 88 ? -5.981 -35.198 -7.527 1.00 65.88 88 GLY A N 1
ATOM 680 C CA . GLY A 1 88 ? -6.925 -34.883 -8.592 1.00 65.88 88 GLY A CA 1
ATOM 681 C C . GLY A 1 88 ? -6.256 -34.881 -9.960 1.00 65.88 88 GLY A C 1
ATOM 682 O O . GLY A 1 88 ? -6.642 -34.120 -10.852 1.00 65.88 88 GLY A O 1
ATOM 683 N N . LEU A 1 89 ? -5.250 -35.736 -10.152 1.00 61.44 89 LEU A N 1
ATOM 684 C CA . LEU A 1 89 ? -4.598 -35.933 -11.443 1.00 61.44 89 LEU A CA 1
ATOM 685 C C . LEU A 1 89 ? -5.440 -36.860 -12.329 1.00 61.44 89 LEU A C 1
ATOM 687 O O . LEU A 1 89 ? -5.050 -37.978 -12.646 1.00 61.44 89 LEU A O 1
ATOM 691 N N . GLY A 1 90 ? -6.586 -36.342 -12.774 1.00 55.75 90 GLY A N 1
ATOM 692 C CA . GLY A 1 90 ? -7.418 -36.945 -13.813 1.00 55.75 90 GLY A CA 1
ATOM 693 C C . GLY A 1 90 ? -8.327 -38.069 -13.316 1.00 55.75 90 GLY A C 1
ATOM 694 O O . GLY A 1 90 ? -7.966 -38.879 -12.474 1.00 55.75 90 GLY A O 1
ATOM 695 N N . ALA A 1 91 ? -9.545 -38.111 -13.859 1.00 57.34 91 ALA A N 1
ATOM 696 C CA . ALA A 1 91 ? -10.520 -39.170 -13.610 1.00 57.34 91 ALA A CA 1
ATOM 697 C C . ALA A 1 91 ? -9.878 -40.576 -13.676 1.00 57.34 91 ALA A C 1
ATOM 699 O O . ALA A 1 91 ? -8.991 -40.770 -14.508 1.00 57.34 91 ALA A O 1
ATOM 700 N N . PRO A 1 92 ? -10.367 -41.574 -12.911 1.00 57.41 92 PRO A N 1
ATOM 701 C CA . PRO A 1 92 ? -9.789 -42.926 -12.867 1.00 57.41 92 PRO A CA 1
ATOM 702 C C . PRO A 1 92 ? -9.631 -43.609 -14.242 1.00 57.41 92 PRO A C 1
ATOM 704 O O . PRO A 1 92 ? -8.809 -44.510 -14.385 1.00 57.41 92 PRO A O 1
ATOM 707 N N . ASP A 1 93 ? -10.352 -43.140 -15.268 1.00 58.44 93 ASP A N 1
ATOM 708 C CA . ASP A 1 93 ? -10.270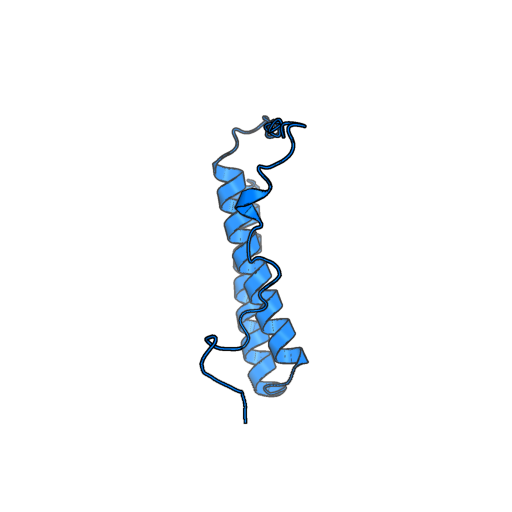 -43.623 -16.655 1.00 58.44 93 ASP A CA 1
ATOM 709 C C . ASP A 1 93 ? -9.403 -42.775 -17.605 1.00 58.44 93 ASP A C 1
ATOM 711 O O . ASP A 1 93 ? -9.321 -43.057 -18.803 1.00 58.44 93 ASP A O 1
ATOM 715 N N . ARG A 1 94 ? -8.735 -41.723 -17.125 1.00 60.28 94 ARG A N 1
ATOM 716 C CA . ARG A 1 94 ? -7.829 -40.907 -17.942 1.00 60.28 94 ARG A CA 1
ATOM 717 C C . ARG A 1 94 ? -6.399 -41.066 -17.460 1.00 60.28 94 ARG A C 1
ATOM 719 O O . ARG A 1 94 ? -5.927 -40.311 -16.621 1.00 60.28 94 ARG A O 1
ATOM 726 N N . ARG A 1 95 ? -5.674 -42.002 -18.080 1.00 56.16 95 ARG A N 1
ATOM 727 C CA . ARG A 1 95 ? -4.209 -41.933 -18.083 1.00 56.16 95 ARG A CA 1
ATOM 728 C C . ARG A 1 95 ? -3.794 -40.629 -18.761 1.00 56.16 95 ARG A C 1
ATOM 730 O O . ARG A 1 95 ? -4.223 -40.362 -19.886 1.00 56.16 95 ARG A O 1
ATOM 737 N N . ALA A 1 96 ? -2.971 -39.839 -18.080 1.00 57.59 96 ALA A N 1
ATOM 738 C CA . ALA A 1 96 ? -2.183 -38.809 -18.740 1.00 57.59 96 ALA A CA 1
ATOM 7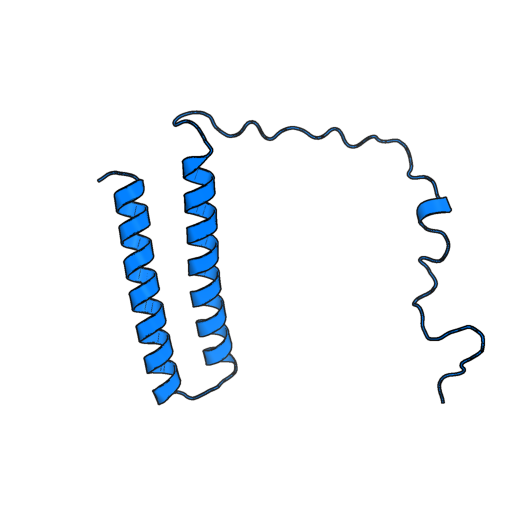39 C C . ALA A 1 96 ? -1.306 -39.472 -19.830 1.00 57.59 96 ALA A C 1
ATOM 741 O O . ALA A 1 96 ? -0.867 -40.610 -19.620 1.00 57.59 96 ALA A O 1
ATOM 742 N N . PRO A 1 97 ? -1.124 -38.828 -20.997 1.00 60.56 97 PRO A N 1
ATOM 743 C CA . PRO A 1 97 ? -0.267 -39.342 -22.064 1.00 60.56 97 PRO A CA 1
ATOM 744 C C . PRO A 1 97 ? 1.205 -39.432 -21.649 1.00 60.56 97 PRO A C 1
ATOM 746 O O . PRO A 1 97 ? 1.648 -38.588 -20.836 1.00 60.56 97 PRO A O 1
#

Sequence (97 aa):
MSLQDELASVQRRLDELGRAVSKLEQHVGDSLDMRRVRADTKHLSDDLALLRDSVGTTPAGQKPRQEMVTIPDTPYDPSLWSGAEDEGLGAPDRRAP

pLDDT: mean 85.56, std 14.65, range [54.75, 98.44]

Organism: NCBI:txid235986